Protein AF-A0A395V634-F1 (afdb_monomer_lite)

Secondary structure (DSSP, 8-state):
--HHHHHHHHHHHHHHHHTT-HHHHHHHHHHHHHHHHHHHHHHHHTT-HHHHHHHHHHHHHHHHHHHTT-HHHHHHHHHHHHHHHHHHHHHHHTTS---

Radius of gyration: 13.83 Å; chains: 1; bounding box: 34×28×36 Å

Organism: NCBI:txid301301

Foldseek 3Di:
DPLVVLVVLLVQLLVCLVVVVLVSNLVSLVVNLVVLVVLLVVCVVVVVPVVSVVSVVLSVQLVVCSVVSVSVSNNVSSVPPVVVSSVVVVVVVVPDPDD

Structure (mmCIF, N/CA/C/O backbone):
data_AF-A0A395V634-F1
#
_entry.id   AF-A0A395V634-F1
#
loop_
_atom_site.group_PDB
_atom_site.id
_atom_site.type_symbol
_atom_site.label_atom_id
_atom_site.label_alt_id
_atom_site.label_comp_id
_atom_site.label_asym_id
_atom_site.label_entity_id
_atom_site.label_seq_id
_atom_site.pdbx_PDB_ins_code
_atom_site.Cartn_x
_atom_site.Cartn_y
_atom_site.Cartn_z
_atom_site.occupancy
_atom_site.B_iso_or_equiv
_atom_site.auth_seq_id
_atom_site.auth_comp_id
_atom_site.auth_asym_id
_atom_site.auth_atom_id
_atom_site.pdbx_PDB_model_num
ATOM 1 N N . MET A 1 1 ? 13.424 -8.743 -4.802 1.00 68.25 1 MET A N 1
ATOM 2 C CA . MET A 1 1 ? 12.506 -8.401 -3.694 1.00 68.25 1 MET A CA 1
ATOM 3 C C . MET A 1 1 ? 11.732 -9.665 -3.364 1.00 68.25 1 MET A C 1
ATOM 5 O O . MET A 1 1 ? 11.428 -10.387 -4.298 1.00 68.25 1 MET A O 1
ATOM 9 N N . ASP A 1 2 ? 11.483 -9.986 -2.094 1.00 81.62 2 ASP A N 1
ATOM 10 C CA . ASP A 1 2 ? 10.735 -11.203 -1.737 1.00 81.62 2 ASP A CA 1
ATOM 11 C C . ASP A 1 2 ? 9.226 -10.949 -1.895 1.00 81.62 2 ASP A C 1
ATOM 13 O O . ASP A 1 2 ? 8.580 -10.369 -1.019 1.00 81.62 2 ASP A O 1
ATOM 17 N N . THR A 1 3 ? 8.682 -11.326 -3.054 1.00 79.38 3 THR A N 1
ATOM 18 C CA . THR A 1 3 ? 7.268 -11.132 -3.418 1.00 79.38 3 THR A CA 1
ATOM 19 C C . THR A 1 3 ? 6.321 -11.961 -2.547 1.00 79.38 3 THR A C 1
ATOM 21 O O . THR A 1 3 ? 5.197 -11.529 -2.287 1.00 79.38 3 THR A O 1
ATOM 24 N N . VAL A 1 4 ? 6.780 -13.099 -2.013 1.00 84.62 4 VAL A N 1
ATOM 25 C CA . VAL A 1 4 ? 6.009 -13.952 -1.093 1.00 84.62 4 VAL A CA 1
ATOM 26 C C . VAL A 1 4 ? 5.844 -13.264 0.257 1.00 84.62 4 VAL A C 1
ATOM 28 O O . VAL A 1 4 ? 4.738 -13.217 0.806 1.00 84.62 4 VAL A O 1
ATOM 31 N N . LYS A 1 5 ? 6.927 -12.678 0.778 1.00 87.44 5 LYS A N 1
ATOM 32 C CA . LYS A 1 5 ? 6.856 -11.871 1.997 1.00 87.44 5 LYS A CA 1
ATOM 33 C C . LYS A 1 5 ? 5.938 -10.662 1.809 1.00 87.44 5 LYS A C 1
ATOM 35 O O . LYS A 1 5 ? 5.099 -10.416 2.668 1.00 87.44 5 LYS A O 1
ATOM 40 N N . LEU A 1 6 ? 6.058 -9.946 0.688 1.00 85.75 6 LEU A N 1
ATOM 41 C CA . LEU A 1 6 ? 5.216 -8.780 0.400 1.00 85.75 6 LEU A CA 1
ATOM 42 C C . LEU A 1 6 ? 3.725 -9.152 0.387 1.00 85.75 6 LEU A C 1
ATOM 44 O O . LEU A 1 6 ? 2.928 -8.496 1.054 1.00 85.75 6 LEU A O 1
ATOM 48 N N . ARG A 1 7 ? 3.363 -10.243 -0.301 1.00 88.31 7 ARG A N 1
ATOM 49 C CA . ARG A 1 7 ? 1.994 -10.780 -0.324 1.00 88.31 7 ARG A CA 1
ATOM 50 C C . ARG A 1 7 ? 1.473 -11.075 1.082 1.00 88.31 7 ARG A C 1
ATOM 52 O O . ARG A 1 7 ? 0.384 -10.640 1.435 1.00 88.31 7 ARG A O 1
ATOM 59 N N . THR A 1 8 ? 2.285 -11.743 1.896 1.00 90.88 8 THR A N 1
ATOM 60 C CA . THR A 1 8 ? 1.924 -12.092 3.278 1.00 90.88 8 THR A CA 1
ATOM 61 C C . THR A 1 8 ? 1.709 -10.841 4.139 1.00 90.88 8 THR A C 1
ATOM 63 O O . THR A 1 8 ? 0.754 -10.772 4.912 1.00 90.88 8 THR A O 1
ATOM 66 N N . ASP A 1 9 ? 2.567 -9.828 3.991 1.00 92.06 9 ASP A N 1
ATOM 67 C CA . ASP A 1 9 ? 2.448 -8.563 4.723 1.00 92.06 9 ASP A CA 1
ATOM 68 C C . ASP A 1 9 ? 1.169 -7.794 4.313 1.00 92.06 9 ASP A C 1
ATOM 70 O O . ASP A 1 9 ? 0.492 -7.221 5.171 1.00 92.06 9 ASP A O 1
ATOM 74 N N . ILE A 1 10 ? 0.803 -7.815 3.024 1.00 92.25 10 ILE A N 1
ATOM 75 C CA . ILE A 1 10 ? -0.438 -7.221 2.491 1.00 92.25 10 ILE A CA 1
ATOM 76 C C . ILE A 1 10 ? -1.675 -7.940 3.028 1.00 92.25 10 ILE A C 1
ATOM 78 O O . ILE A 1 10 ? -2.605 -7.281 3.503 1.00 92.25 10 ILE A O 1
ATOM 82 N N . GLU A 1 11 ? -1.698 -9.273 2.966 1.00 92.50 11 GLU A N 1
ATOM 83 C CA . GLU A 1 11 ? -2.799 -10.092 3.486 1.00 92.50 11 GLU A CA 1
ATOM 84 C C . GLU A 1 11 ? -3.007 -9.806 4.976 1.00 92.50 11 GLU A C 1
ATOM 86 O O . GLU A 1 11 ? -4.118 -9.481 5.401 1.00 92.50 11 GLU A O 1
ATOM 91 N N . HIS A 1 12 ? -1.921 -9.795 5.753 1.00 93.69 12 HIS A N 1
ATOM 92 C CA . HIS A 1 12 ? -1.963 -9.486 7.177 1.00 93.69 12 HIS A CA 1
ATOM 93 C C . HIS A 1 12 ? -2.509 -8.080 7.471 1.00 93.69 12 HIS A C 1
ATOM 95 O O . HIS A 1 12 ? -3.373 -7.916 8.337 1.00 93.69 12 HIS A O 1
ATOM 101 N N . ALA A 1 13 ? -2.026 -7.056 6.761 1.00 94.44 13 ALA A N 1
ATOM 102 C CA . ALA A 1 13 ? -2.505 -5.687 6.933 1.00 94.44 13 ALA A CA 1
ATOM 103 C C . ALA A 1 13 ? -4.003 -5.578 6.615 1.00 94.44 13 ALA A C 1
ATOM 105 O O . ALA A 1 13 ? -4.765 -5.004 7.394 1.00 94.44 13 ALA A O 1
ATOM 106 N N . THR A 1 14 ? -4.430 -6.184 5.509 1.00 94.00 14 THR A N 1
ATOM 107 C CA . THR A 1 14 ? -5.824 -6.176 5.052 1.00 94.00 14 THR A CA 1
ATOM 108 C C . THR A 1 14 ? -6.749 -6.861 6.061 1.00 94.00 14 THR A C 1
ATOM 110 O O . THR A 1 14 ? -7.795 -6.313 6.415 1.00 94.00 14 THR A O 1
ATOM 113 N N . GLU A 1 15 ? -6.351 -8.020 6.595 1.00 94.31 15 GLU A N 1
ATOM 114 C CA . GLU A 1 15 ? -7.098 -8.714 7.648 1.00 94.31 15 GLU A CA 1
ATOM 115 C C . GLU A 1 15 ? -7.227 -7.869 8.918 1.00 94.31 15 GLU A C 1
ATOM 117 O O . GLU A 1 15 ? -8.327 -7.735 9.460 1.00 94.31 15 GLU A O 1
ATOM 122 N N . CYS A 1 16 ? -6.130 -7.266 9.387 1.00 95.56 16 CYS A N 1
ATOM 123 C CA . CYS A 1 16 ? -6.144 -6.404 10.569 1.00 95.56 16 CYS A CA 1
ATOM 124 C C . CYS A 1 16 ? -7.103 -5.215 10.399 1.00 95.56 16 CYS A C 1
ATOM 126 O O . CYS A 1 16 ? -7.855 -4.895 11.324 1.00 95.56 16 CYS A O 1
ATOM 128 N N . LEU A 1 17 ? -7.113 -4.592 9.219 1.00 95.06 17 LEU A N 1
ATOM 129 C CA . LEU A 1 17 ? -7.980 -3.457 8.906 1.00 95.06 17 LEU A CA 1
ATOM 130 C C . LEU A 1 17 ? -9.462 -3.860 8.859 1.00 95.06 17 LEU A C 1
ATOM 132 O O . LEU A 1 17 ? -10.277 -3.230 9.533 1.00 95.06 17 LEU A O 1
ATOM 136 N N . TYR A 1 18 ? -9.823 -4.944 8.158 1.00 94.12 18 TYR A N 1
ATOM 137 C CA . TYR A 1 18 ? -11.217 -5.416 8.111 1.00 94.12 18 TYR A CA 1
ATOM 138 C C . TYR A 1 18 ? -11.730 -5.924 9.466 1.00 94.12 18 TYR A C 1
ATOM 140 O O . TYR A 1 18 ? -12.920 -5.804 9.760 1.00 94.12 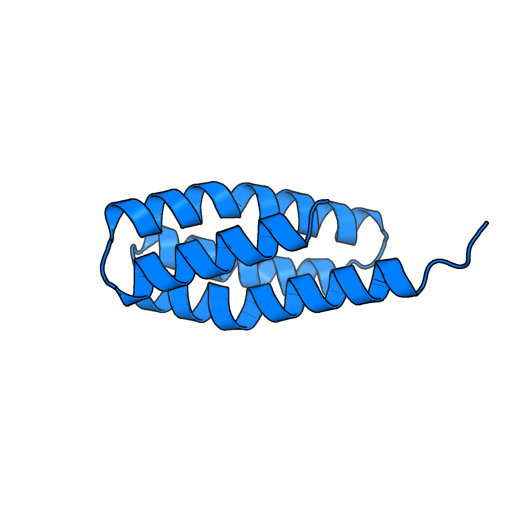18 TYR A O 1
ATOM 148 N N . GLN A 1 19 ? -10.855 -6.468 10.317 1.00 92.94 19 GLN A N 1
ATOM 149 C CA . GLN A 1 19 ? -11.208 -6.909 11.672 1.00 92.94 19 GLN A CA 1
ATOM 150 C C . GLN A 1 19 ? -11.264 -5.761 12.695 1.00 92.94 19 GLN A C 1
ATOM 152 O O . GLN A 1 19 ? -11.446 -6.022 13.885 1.00 92.94 19 GLN A O 1
ATOM 157 N N . ASN A 1 20 ? -11.119 -4.498 12.267 1.00 85.12 20 ASN A N 1
ATOM 158 C CA . ASN A 1 20 ? -11.059 -3.324 13.145 1.00 85.12 20 ASN A CA 1
ATOM 159 C C . ASN A 1 20 ? -9.954 -3.406 14.218 1.00 85.12 20 ASN A C 1
ATOM 161 O O . ASN A 1 20 ? -10.048 -2.790 15.283 1.00 85.12 20 ASN A O 1
ATOM 165 N N . ARG A 1 21 ? -8.859 -4.124 13.941 1.00 89.44 21 ARG A N 1
ATOM 166 C CA . ARG A 1 21 ? -7.645 -4.103 14.768 1.00 89.44 21 ARG A CA 1
ATOM 167 C C . ARG A 1 21 ? -6.835 -2.855 14.430 1.00 89.44 21 ARG A C 1
ATOM 169 O O . ARG A 1 21 ? -5.747 -2.944 13.875 1.00 89.44 21 ARG A O 1
ATOM 176 N N . GLY A 1 22 ? -7.391 -1.679 14.727 1.00 83.62 22 GLY A N 1
ATOM 177 C CA . GLY A 1 22 ? -6.924 -0.410 14.159 1.00 83.62 22 GLY A CA 1
ATOM 178 C C . GLY A 1 22 ? -5.439 -0.120 14.371 1.00 83.62 22 GLY A C 1
ATOM 179 O O . GLY A 1 22 ? -4.757 0.252 13.424 1.00 83.62 22 GLY A O 1
ATOM 180 N N . GLN A 1 23 ? -4.904 -0.342 15.574 1.00 91.12 23 GLN A N 1
ATOM 181 C CA . GLN A 1 23 ? -3.486 -0.083 15.847 1.00 91.12 23 GLN A CA 1
ATOM 182 C C . GLN A 1 23 ? -2.558 -1.061 15.108 1.00 91.12 23 GLN A C 1
ATOM 184 O O . GLN A 1 23 ? -1.572 -0.624 14.518 1.00 91.12 23 GLN A O 1
ATOM 189 N N . ASP A 1 24 ? -2.915 -2.347 15.070 1.00 94.56 24 ASP A N 1
ATOM 190 C CA . ASP A 1 24 ? -2.157 -3.374 14.345 1.00 94.56 24 ASP A CA 1
ATOM 191 C C . ASP A 1 24 ? -2.223 -3.138 12.829 1.00 94.56 24 ASP A C 1
ATOM 193 O O . ASP A 1 24 ? -1.215 -3.231 12.135 1.00 94.56 24 ASP A O 1
ATOM 197 N N . GLY A 1 25 ? -3.404 -2.775 12.317 1.00 94.81 25 GLY A N 1
ATOM 198 C CA . GLY A 1 25 ? -3.6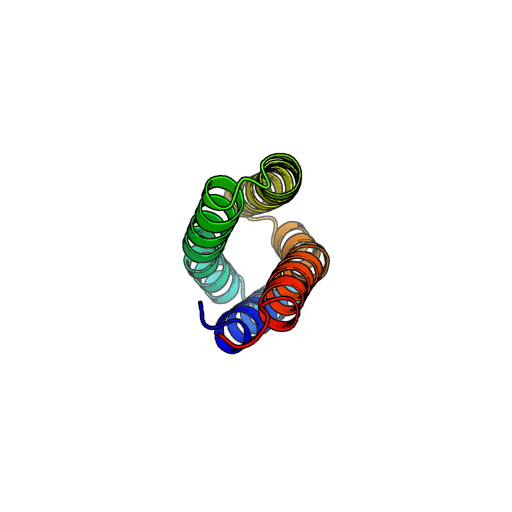22 -2.444 10.911 1.00 94.81 25 GLY A CA 1
ATOM 199 C C . GLY A 1 25 ? -2.820 -1.217 10.489 1.00 94.81 25 GLY A C 1
ATOM 200 O O . GLY A 1 25 ? -2.099 -1.272 9.499 1.00 94.81 25 GLY A O 1
ATOM 201 N N . LEU A 1 26 ? -2.867 -0.133 11.270 1.00 95.69 26 LEU A N 1
ATOM 202 C CA . LEU A 1 26 ? -2.067 1.069 11.015 1.00 95.69 26 LEU A CA 1
ATOM 203 C C . LEU A 1 26 ? -0.565 0.767 11.032 1.00 95.69 26 LEU A C 1
ATOM 205 O O . LEU A 1 26 ? 0.166 1.240 10.163 1.00 95.69 26 LEU A O 1
ATOM 209 N N . GLU A 1 27 ? -0.087 -0.025 11.992 1.00 96.75 27 GLU A N 1
ATOM 210 C CA . GLU A 1 27 ? 1.321 -0.418 12.034 1.00 96.75 27 GLU A CA 1
ATOM 211 C C . GLU A 1 27 ? 1.719 -1.268 10.820 1.00 96.75 27 GLU A C 1
ATOM 213 O O . GLU A 1 27 ? 2.763 -1.017 10.213 1.00 96.75 27 GLU A O 1
ATOM 218 N N . ALA A 1 28 ? 0.872 -2.215 10.417 1.00 95.69 28 ALA A N 1
ATOM 219 C CA . ALA A 1 28 ? 1.102 -3.034 9.236 1.00 95.69 28 ALA A CA 1
ATOM 220 C C . ALA A 1 28 ? 1.152 -2.183 7.953 1.00 95.69 28 ALA A C 1
ATOM 222 O O . ALA A 1 28 ? 2.105 -2.307 7.181 1.00 95.69 28 ALA A O 1
ATOM 223 N N . VAL A 1 29 ? 0.211 -1.244 7.762 1.00 95.56 29 VAL A N 1
ATOM 224 C CA . VAL A 1 29 ? 0.243 -0.310 6.620 1.00 95.56 29 VAL A CA 1
ATOM 225 C C . VAL A 1 29 ? 1.503 0.551 6.649 1.00 95.56 29 VAL A C 1
ATOM 227 O O . VAL A 1 29 ? 2.182 0.666 5.631 1.00 95.56 29 VAL A O 1
ATOM 230 N N . ARG A 1 30 ? 1.885 1.098 7.811 1.00 96.25 30 ARG A N 1
ATOM 231 C CA . ARG A 1 30 ? 3.116 1.894 7.959 1.00 96.25 30 ARG A CA 1
ATOM 232 C C . ARG A 1 30 ? 4.355 1.127 7.487 1.00 96.25 30 ARG A C 1
ATOM 234 O O . ARG A 1 30 ? 5.243 1.727 6.887 1.00 96.25 30 ARG A O 1
ATOM 241 N N . ASN A 1 31 ? 4.413 -0.177 7.750 1.00 94.50 31 ASN A N 1
ATOM 242 C CA . ASN A 1 31 ? 5.530 -1.035 7.356 1.00 94.50 31 ASN A CA 1
ATOM 243 C C . ASN A 1 31 ? 5.491 -1.434 5.866 1.00 94.50 31 ASN A C 1
ATOM 245 O O . ASN A 1 31 ? 6.530 -1.780 5.302 1.00 94.50 31 ASN A O 1
ATOM 249 N N . LEU A 1 32 ? 4.323 -1.374 5.218 1.00 93.12 32 LEU A N 1
ATOM 250 C CA . LEU A 1 32 ? 4.151 -1.631 3.782 1.00 93.12 32 LEU A CA 1
ATOM 251 C C . LEU A 1 32 ? 4.491 -0.419 2.907 1.00 93.12 32 LEU A C 1
ATOM 253 O O . LEU A 1 32 ? 5.044 -0.591 1.824 1.00 93.12 32 LEU A O 1
ATOM 257 N N . LEU A 1 33 ? 4.213 0.804 3.372 1.00 93.50 33 LEU A N 1
ATOM 258 C CA . LEU A 1 33 ? 4.490 2.037 2.619 1.00 93.50 33 LEU A CA 1
ATOM 259 C C . LEU A 1 33 ? 5.915 2.113 2.025 1.00 93.50 33 LEU A C 1
ATOM 261 O O . LEU A 1 33 ? 6.021 2.367 0.823 1.00 93.50 33 LEU A O 1
ATOM 265 N N . PRO A 1 34 ? 7.008 1.882 2.785 1.00 92.25 34 PRO A N 1
ATOM 266 C CA . PRO A 1 34 ? 8.352 1.910 2.209 1.00 92.25 34 PRO A CA 1
ATOM 267 C C . PRO A 1 34 ? 8.590 0.776 1.199 1.00 92.25 34 PRO A C 1
ATOM 269 O O . PRO A 1 34 ? 9.273 0.996 0.205 1.00 92.25 34 PRO A O 1
ATOM 272 N N . GLN A 1 35 ? 7.981 -0.400 1.389 1.00 89.44 35 GLN A N 1
ATOM 273 C CA . GLN A 1 35 ? 8.111 -1.524 0.452 1.00 89.44 35 GLN A CA 1
ATOM 274 C C . GLN A 1 35 ? 7.484 -1.184 -0.909 1.00 89.44 35 GLN A C 1
ATOM 276 O O . GLN A 1 35 ? 8.095 -1.415 -1.953 1.00 89.44 35 GLN A O 1
ATOM 281 N N . PHE A 1 36 ? 6.306 -0.549 -0.914 1.00 89.38 36 PHE A N 1
ATOM 282 C CA . PHE A 1 36 ? 5.692 -0.054 -2.149 1.00 89.38 36 PHE A CA 1
ATOM 283 C C . PHE A 1 36 ? 6.530 1.039 -2.821 1.00 89.38 36 PHE A C 1
ATOM 285 O O . PHE A 1 36 ? 6.661 1.047 -4.044 1.00 89.38 36 PHE A O 1
ATOM 292 N N . GLN A 1 37 ? 7.135 1.944 -2.046 1.00 90.50 37 GLN A N 1
ATOM 293 C CA . GLN A 1 37 ? 8.016 2.982 -2.591 1.00 90.50 37 GLN A CA 1
ATOM 294 C C . GLN A 1 37 ? 9.256 2.394 -3.272 1.00 90.50 37 GLN A C 1
ATOM 296 O O . GLN A 1 37 ? 9.585 2.804 -4.385 1.00 90.50 37 GLN A O 1
ATOM 301 N N . GLU A 1 38 ? 9.925 1.434 -2.632 1.00 89.12 38 GLU A N 1
ATOM 302 C CA . GLU A 1 38 ? 11.090 0.741 -3.197 1.00 89.12 38 GLU A CA 1
ATOM 303 C C . GLU A 1 38 ? 10.733 0.017 -4.500 1.00 89.12 38 GLU A C 1
ATOM 305 O O . GLU A 1 38 ? 11.458 0.115 -5.492 1.00 89.12 38 GLU A O 1
ATOM 310 N N . MET A 1 39 ? 9.576 -0.644 -4.529 1.00 85.62 39 MET A N 1
ATOM 311 C CA . MET A 1 39 ? 9.069 -1.326 -5.717 1.00 85.62 39 MET A CA 1
ATOM 312 C C . MET A 1 39 ? 8.810 -0.361 -6.880 1.00 85.62 39 MET A C 1
ATOM 314 O O . MET A 1 39 ? 9.281 -0.595 -7.992 1.00 85.62 39 MET A O 1
ATOM 318 N N . ILE A 1 40 ? 8.103 0.744 -6.633 1.00 88.75 40 ILE A N 1
ATOM 319 C CA . ILE A 1 40 ? 7.814 1.754 -7.662 1.00 88.75 40 ILE A CA 1
ATOM 320 C C . ILE A 1 40 ? 9.115 2.349 -8.209 1.00 88.75 40 ILE A C 1
ATOM 322 O O . ILE A 1 40 ? 9.251 2.533 -9.418 1.00 88.75 40 ILE A O 1
ATOM 326 N N . GLN A 1 41 ? 10.097 2.609 -7.340 1.00 88.12 41 GLN A N 1
ATOM 327 C CA . GLN A 1 41 ? 11.413 3.091 -7.762 1.00 88.12 41 GLN A CA 1
ATOM 328 C C . GLN A 1 41 ? 12.147 2.075 -8.644 1.00 88.12 41 GLN A C 1
ATOM 330 O O . GLN A 1 41 ? 12.756 2.477 -9.637 1.00 88.12 41 GLN A O 1
ATOM 335 N N . ALA A 1 42 ? 12.074 0.780 -8.325 1.00 85.25 42 ALA A N 1
ATOM 336 C CA . ALA A 1 42 ? 12.682 -0.272 -9.136 1.00 85.25 42 ALA A CA 1
ATOM 337 C C . ALA A 1 42 ? 12.056 -0.350 -10.540 1.00 85.25 42 ALA A C 1
ATOM 339 O O . ALA A 1 42 ? 12.787 -0.385 -11.529 1.00 85.25 42 ALA A O 1
ATOM 340 N N . ILE A 1 43 ? 10.724 -0.292 -10.634 1.00 84.44 43 ILE A N 1
ATOM 341 C CA . ILE A 1 43 ? 9.991 -0.306 -11.913 1.00 84.44 43 ILE A CA 1
ATOM 342 C C . ILE A 1 43 ? 10.336 0.935 -12.744 1.00 84.44 43 ILE A C 1
ATOM 344 O O . ILE A 1 43 ? 10.667 0.835 -13.927 1.00 84.44 43 ILE A O 1
ATOM 348 N N . TYR A 1 44 ? 10.346 2.108 -12.106 1.00 86.94 44 TYR A N 1
ATOM 349 C CA . TYR A 1 44 ? 10.719 3.359 -12.760 1.00 86.94 44 TYR A CA 1
ATOM 350 C C . TYR A 1 44 ? 12.158 3.316 -13.303 1.00 86.94 44 TYR A C 1
ATOM 352 O O . TYR A 1 44 ? 12.418 3.755 -14.424 1.00 86.94 44 TYR A O 1
ATOM 360 N N . ALA A 1 45 ? 13.099 2.749 -12.537 1.00 85.62 45 ALA A N 1
ATOM 361 C CA . ALA A 1 45 ? 14.489 2.569 -12.959 1.00 85.62 45 ALA A CA 1
ATOM 362 C C . ALA A 1 45 ? 14.649 1.534 -14.089 1.00 85.62 45 ALA A C 1
ATOM 364 O O . ALA A 1 45 ? 15.548 1.677 -14.918 1.00 85.62 45 ALA A O 1
ATOM 365 N N . GLY A 1 46 ? 13.762 0.536 -14.157 1.00 79.31 46 GLY A N 1
ATOM 366 C CA . GLY A 1 46 ? 13.652 -0.444 -15.244 1.00 79.31 46 GLY A CA 1
ATOM 367 C C . GLY A 1 46 ? 13.084 0.110 -16.558 1.00 79.31 46 GLY A C 1
ATOM 368 O O . GLY A 1 46 ? 12.897 -0.648 -17.505 1.00 79.31 46 GLY A O 1
ATOM 369 N N . ALA A 1 47 ? 12.851 1.426 -16.631 1.00 76.94 47 ALA A N 1
ATOM 370 C CA . ALA A 1 47 ? 12.308 2.158 -17.774 1.00 76.94 47 ALA A CA 1
ATOM 371 C C . ALA A 1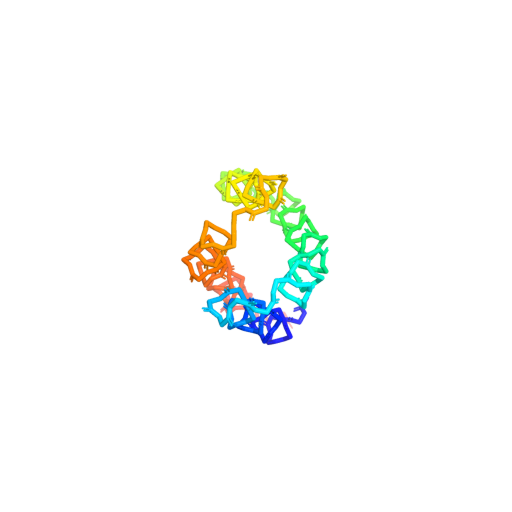 47 ? 10.832 1.875 -18.118 1.00 76.94 47 ALA A C 1
ATOM 373 O O . ALA A 1 47 ? 10.380 2.306 -19.180 1.00 76.94 47 ALA A O 1
ATOM 374 N N . ASP A 1 48 ? 10.054 1.264 -17.215 1.00 83.56 48 ASP A N 1
ATOM 375 C CA . ASP A 1 48 ? 8.590 1.262 -17.323 1.00 83.56 48 ASP A CA 1
ATOM 376 C C . ASP A 1 48 ? 7.975 2.398 -16.497 1.00 83.56 48 ASP A C 1
ATOM 378 O O . ASP A 1 48 ? 7.414 2.230 -15.412 1.00 83.56 48 ASP A O 1
ATOM 382 N N . SER A 1 49 ? 8.124 3.610 -17.024 1.00 84.94 49 SER A N 1
ATOM 383 C CA . SER A 1 49 ? 7.630 4.820 -16.372 1.00 84.94 49 SER A CA 1
ATOM 384 C C . SER A 1 49 ? 6.103 4.904 -16.329 1.00 84.94 49 SER A C 1
ATOM 386 O O . SER A 1 49 ? 5.574 5.494 -15.392 1.00 84.94 49 SER A O 1
ATOM 388 N N . ALA A 1 50 ? 5.392 4.320 -17.299 1.00 87.94 50 ALA A N 1
ATOM 389 C CA . ALA A 1 50 ? 3.929 4.328 -17.325 1.00 87.94 50 ALA A CA 1
ATOM 390 C C . ALA A 1 50 ? 3.363 3.487 -16.176 1.00 87.94 50 ALA A C 1
ATOM 392 O O . ALA A 1 50 ? 2.563 3.979 -15.383 1.00 87.94 50 ALA A O 1
ATOM 393 N N . ARG A 1 51 ? 3.873 2.265 -16.012 1.00 84.75 51 ARG A N 1
ATOM 394 C CA . ARG A 1 51 ? 3.462 1.361 -14.934 1.00 84.75 51 ARG A CA 1
ATOM 395 C C . ARG A 1 51 ? 3.893 1.863 -13.558 1.00 84.75 51 ARG A C 1
ATOM 397 O O . ARG A 1 51 ? 3.137 1.778 -12.595 1.00 84.75 51 ARG A O 1
ATOM 404 N N . ALA A 1 52 ? 5.075 2.474 -13.457 1.00 88.56 52 ALA A N 1
ATOM 405 C CA . ALA A 1 52 ? 5.489 3.141 -12.224 1.00 88.56 52 ALA A CA 1
ATOM 406 C C . ALA A 1 52 ? 4.538 4.285 -11.822 1.00 88.56 52 ALA A C 1
ATOM 408 O O . ALA A 1 52 ? 4.304 4.483 -10.631 1.00 88.56 52 ALA A O 1
ATOM 409 N N . LEU A 1 53 ? 3.985 5.030 -12.788 1.00 90.00 53 LEU A N 1
ATOM 410 C CA . LEU A 1 53 ? 3.017 6.098 -12.523 1.00 90.00 53 LEU A CA 1
ATOM 411 C C . LEU A 1 53 ? 1.667 5.548 -12.043 1.00 90.00 53 LEU A C 1
ATOM 413 O O . LEU A 1 53 ? 1.139 6.071 -11.066 1.00 90.00 53 LEU A O 1
ATOM 417 N N . GLU A 1 54 ? 1.151 4.479 -12.653 1.00 89.00 54 GLU A N 1
ATOM 418 C CA . GLU A 1 54 ? -0.078 3.802 -12.197 1.00 89.00 54 GLU A CA 1
ATOM 419 C C . GLU A 1 54 ? 0.053 3.351 -10.733 1.00 89.00 54 GLU A C 1
ATOM 421 O O . GLU A 1 54 ? -0.788 3.638 -9.878 1.00 89.00 54 GLU A O 1
ATOM 426 N N . PHE A 1 55 ? 1.183 2.733 -10.397 1.00 88.88 55 PHE A N 1
ATOM 427 C CA . PHE A 1 55 ? 1.475 2.303 -9.033 1.00 88.88 55 PHE A CA 1
ATOM 428 C C . PHE A 1 55 ? 1.736 3.455 -8.060 1.00 88.88 55 PHE A C 1
ATOM 430 O O . PHE A 1 55 ? 1.436 3.342 -6.867 1.00 88.88 55 PHE A O 1
ATOM 437 N N . LEU A 1 56 ? 2.233 4.592 -8.546 1.00 91.56 56 LEU A N 1
ATOM 438 C CA . LEU A 1 56 ? 2.355 5.802 -7.742 1.00 91.56 56 LEU A CA 1
ATOM 439 C C . LEU A 1 56 ? 0.980 6.371 -7.356 1.00 91.56 56 LEU A C 1
ATOM 441 O O . LEU A 1 56 ? 0.821 6.839 -6.227 1.00 91.56 56 LEU A O 1
ATOM 445 N N . GLU A 1 57 ? -0.017 6.306 -8.243 1.00 91.12 57 GLU A N 1
ATOM 446 C CA . GLU A 1 57 ? -1.396 6.721 -7.938 1.00 91.12 57 GLU A CA 1
ATOM 447 C C . GLU A 1 57 ? -2.043 5.827 -6.872 1.00 91.12 57 GLU A C 1
ATOM 449 O O . GLU A 1 57 ? -2.688 6.326 -5.941 1.00 91.12 57 GLU A O 1
ATOM 454 N N . VAL A 1 58 ? -1.795 4.518 -6.941 1.00 90.38 58 VAL A N 1
ATOM 455 C CA . VAL A 1 58 ? -2.199 3.565 -5.898 1.00 90.38 58 VAL A CA 1
ATOM 456 C C . VAL A 1 58 ? -1.572 3.929 -4.553 1.00 90.38 58 VAL A C 1
ATOM 458 O O . VAL A 1 58 ? -2.282 4.071 -3.556 1.00 90.38 58 VAL A O 1
ATOM 461 N N . LEU A 1 59 ? -0.247 4.115 -4.511 1.00 92.50 59 LEU A N 1
ATOM 462 C CA . LEU A 1 59 ? 0.455 4.452 -3.272 1.00 92.50 59 LEU A CA 1
ATOM 463 C C . LEU A 1 59 ? -0.049 5.776 -2.687 1.00 92.50 59 LEU A C 1
ATOM 465 O O . LEU A 1 59 ? -0.205 5.897 -1.472 1.00 92.50 59 LEU A O 1
ATOM 469 N N . LYS A 1 60 ? -0.332 6.765 -3.538 1.00 94.69 60 LYS A N 1
ATOM 470 C CA . LYS A 1 60 ? -0.910 8.038 -3.108 1.00 94.69 60 LYS A CA 1
ATOM 471 C C . LYS A 1 60 ? -2.270 7.832 -2.437 1.00 94.69 60 LYS A C 1
ATOM 473 O O . LYS A 1 60 ? -2.471 8.344 -1.340 1.00 94.69 60 LYS A O 1
ATOM 478 N N . THR A 1 61 ? -3.147 7.037 -3.045 1.00 94.69 61 THR A N 1
ATOM 479 C CA . THR A 1 61 ? -4.465 6.698 -2.481 1.00 94.69 61 THR A CA 1
ATOM 480 C C . THR A 1 61 ? -4.330 6.001 -1.123 1.00 94.69 61 THR A C 1
ATOM 482 O O . THR A 1 61 ? -5.011 6.358 -0.162 1.00 94.69 61 THR A O 1
ATOM 485 N N . LEU A 1 62 ? -3.395 5.053 -0.998 1.00 95.06 62 LEU A N 1
ATOM 486 C CA . LEU A 1 62 ? -3.125 4.372 0.270 1.00 95.06 62 LEU A CA 1
ATOM 487 C C . LEU A 1 62 ? -2.645 5.346 1.359 1.00 95.06 62 LEU A C 1
ATOM 489 O O . LEU A 1 62 ? -3.086 5.256 2.503 1.00 95.06 62 LEU A O 1
ATOM 493 N N . ILE A 1 63 ? -1.767 6.293 1.011 1.00 96.19 63 ILE A N 1
ATOM 494 C CA . ILE A 1 63 ? -1.274 7.325 1.936 1.00 96.19 63 ILE A CA 1
ATOM 495 C C . ILE A 1 63 ? -2.403 8.265 2.368 1.00 96.19 63 ILE A C 1
ATOM 497 O O . ILE A 1 63 ? -2.481 8.605 3.547 1.00 96.19 63 ILE A O 1
ATOM 501 N N . GLU A 1 64 ? -3.275 8.676 1.448 1.00 97.31 64 GLU A N 1
ATOM 502 C CA . GLU A 1 64 ? -4.436 9.518 1.756 1.00 97.31 64 GLU A CA 1
ATOM 503 C C . GLU A 1 64 ? -5.376 8.813 2.749 1.00 97.31 64 GLU A C 1
ATOM 505 O O . GLU A 1 64 ? -5.720 9.393 3.782 1.00 97.31 64 GLU A O 1
ATOM 510 N N . ASN A 1 65 ? -5.687 7.533 2.516 1.00 96.38 65 ASN A N 1
ATOM 511 C CA . ASN A 1 65 ? -6.490 6.725 3.440 1.00 96.38 65 ASN A CA 1
ATOM 512 C C . ASN A 1 65 ? -5.795 6.536 4.797 1.00 96.38 65 ASN A C 1
ATOM 514 O O . ASN A 1 65 ? -6.433 6.645 5.845 1.00 96.38 65 ASN A O 1
ATOM 518 N N . TYR A 1 66 ? -4.476 6.324 4.804 1.00 96.38 66 TYR A N 1
ATOM 519 C CA . TYR A 1 66 ? -3.687 6.219 6.033 1.00 96.38 66 TYR A CA 1
ATOM 520 C C . TYR A 1 66 ? -3.711 7.513 6.856 1.00 96.38 66 TYR A C 1
ATOM 522 O O . TYR A 1 66 ? -3.909 7.474 8.071 1.00 96.38 66 TYR A O 1
ATOM 530 N N . GLN A 1 67 ? -3.561 8.672 6.211 1.00 96.19 67 GLN A N 1
ATOM 531 C CA . GLN A 1 67 ? -3.626 9.979 6.872 1.00 96.19 67 GLN A CA 1
ATOM 532 C C . GLN A 1 67 ? -5.024 10.285 7.419 1.00 96.19 67 GLN A C 1
ATOM 534 O O . GLN A 1 67 ? -5.142 10.854 8.505 1.00 96.19 67 GLN A O 1
ATOM 539 N N . ALA A 1 68 ? -6.070 9.880 6.697 1.00 96.62 68 ALA A N 1
ATOM 540 C CA . ALA A 1 68 ? -7.455 9.987 7.142 1.00 96.62 68 ALA A CA 1
ATOM 541 C C . ALA A 1 68 ? -7.829 8.962 8.230 1.00 96.62 68 ALA A C 1
ATOM 543 O O . ALA A 1 68 ? -8.918 9.051 8.795 1.00 96.62 68 ALA A O 1
ATOM 544 N N . GLN A 1 69 ? -6.943 7.999 8.525 1.00 94.06 69 GLN A N 1
ATOM 545 C CA . GLN A 1 69 ? -7.230 6.814 9.341 1.00 94.06 69 GLN A CA 1
ATOM 546 C C . GLN A 1 69 ? -8.460 6.030 8.848 1.00 94.06 69 GLN A C 1
ATOM 548 O O . GLN A 1 69 ? -9.164 5.394 9.636 1.00 94.06 69 GLN A O 1
ATOM 553 N N . ASP A 1 70 ? -8.712 6.052 7.537 1.00 96.12 70 ASP A N 1
ATOM 554 C CA . ASP A 1 70 ? -9.790 5.300 6.905 1.00 96.12 70 ASP A CA 1
ATOM 555 C C . ASP A 1 70 ? -9.377 3.833 6.748 1.00 96.12 70 ASP A C 1
ATOM 557 O O . ASP A 1 70 ? -8.703 3.438 5.793 1.00 96.12 70 ASP A O 1
ATOM 561 N N . MET A 1 71 ? -9.760 3.016 7.730 1.00 94.19 71 MET A N 1
ATOM 562 C CA . MET A 1 71 ? -9.407 1.598 7.767 1.00 94.19 71 ME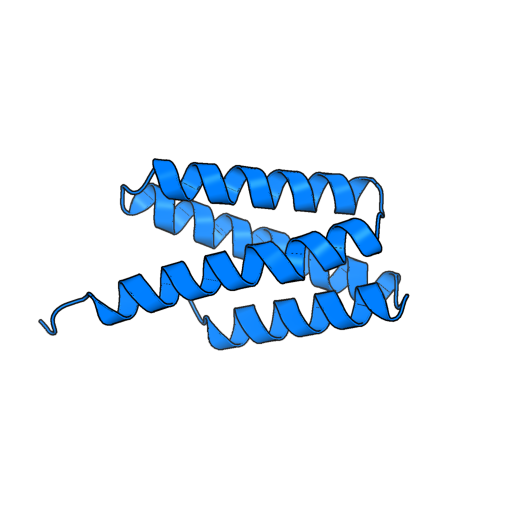T A CA 1
ATOM 563 C C . MET A 1 71 ? -9.993 0.804 6.600 1.00 94.19 71 MET A C 1
ATOM 565 O O . MET A 1 71 ? -9.303 -0.056 6.056 1.00 94.19 71 MET A O 1
ATOM 569 N N . LEU A 1 72 ? -11.231 1.099 6.195 1.00 94.50 72 LEU A N 1
ATOM 570 C CA . LEU A 1 72 ? -11.866 0.403 5.076 1.00 94.50 72 LEU A CA 1
ATOM 571 C C . LEU A 1 72 ? -11.242 0.843 3.753 1.00 94.50 72 LEU A C 1
ATOM 573 O O . LEU A 1 72 ? -10.889 -0.010 2.944 1.00 94.50 72 LEU A O 1
ATOM 577 N N . GLY A 1 73 ? -10.997 2.146 3.586 1.00 94.94 73 GLY A N 1
ATOM 578 C CA . GLY A 1 73 ? -10.289 2.671 2.421 1.00 94.94 73 GLY A CA 1
ATOM 579 C C . GLY A 1 73 ? -8.885 2.076 2.268 1.00 94.94 73 GLY A C 1
ATOM 580 O O . GLY A 1 73 ? -8.480 1.714 1.162 1.00 94.94 73 GLY A O 1
ATOM 581 N N . MET 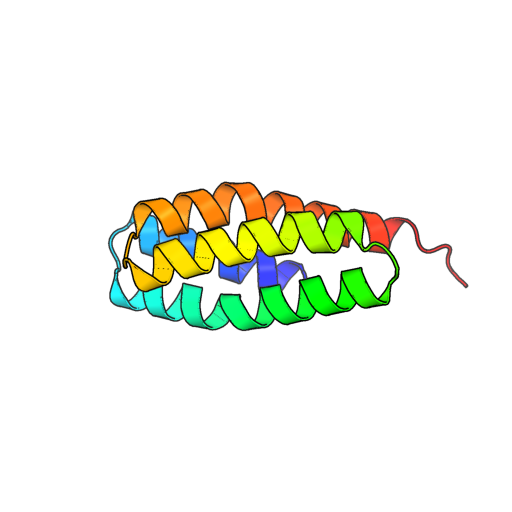A 1 74 ? -8.138 1.913 3.367 1.00 95.75 74 MET A N 1
ATOM 582 C CA . MET A 1 74 ? -6.841 1.223 3.338 1.00 95.75 74 MET A CA 1
ATOM 583 C C . MET A 1 74 ? -6.981 -0.255 2.952 1.00 95.75 74 MET A C 1
ATOM 585 O O . MET A 1 74 ? -6.204 -0.733 2.128 1.00 95.75 74 MET A O 1
ATOM 589 N N . ALA A 1 75 ? -7.957 -0.974 3.514 1.00 94.56 75 ALA A N 1
ATOM 590 C CA . ALA A 1 75 ? -8.153 -2.399 3.246 1.00 94.56 75 ALA A CA 1
ATOM 591 C C . ALA A 1 75 ? -8.528 -2.659 1.780 1.00 94.56 75 ALA A C 1
ATOM 593 O O . ALA A 1 75 ? -7.939 -3.525 1.135 1.00 94.56 75 ALA A O 1
ATOM 594 N N . ASP A 1 76 ? -9.455 -1.868 1.238 1.00 93.25 76 ASP A N 1
ATOM 595 C CA . ASP A 1 76 ? -9.889 -1.975 -0.154 1.00 93.25 76 ASP A CA 1
ATOM 596 C C . ASP A 1 76 ? -8.744 -1.633 -1.122 1.00 93.25 76 ASP A C 1
ATOM 598 O O . ASP A 1 76 ? -8.550 -2.323 -2.126 1.00 93.25 76 ASP A O 1
ATOM 602 N N . CYS A 1 77 ? -7.937 -0.619 -0.787 1.00 92.94 77 CYS A N 1
ATOM 603 C CA . CYS A 1 77 ? -6.761 -0.237 -1.569 1.00 92.94 77 CYS A CA 1
ATOM 604 C C . CYS A 1 77 ? -5.696 -1.346 -1.593 1.00 92.94 77 CYS A C 1
ATOM 606 O O . CYS A 1 77 ? -5.167 -1.664 -2.657 1.00 92.94 77 CYS A O 1
ATOM 608 N N . LEU A 1 78 ? -5.405 -1.965 -0.445 1.00 92.06 78 LEU A N 1
ATOM 609 C CA . LEU A 1 78 ? -4.441 -3.064 -0.351 1.00 92.06 78 LEU A CA 1
ATOM 610 C C . LEU A 1 78 ? -4.922 -4.316 -1.085 1.00 92.06 78 LEU A C 1
ATOM 612 O O . LEU A 1 78 ? -4.148 -4.922 -1.819 1.00 92.06 78 LEU A O 1
ATOM 616 N N . LYS A 1 79 ? -6.197 -4.681 -0.933 1.00 88.00 79 LYS A N 1
ATOM 617 C CA . LYS A 1 79 ? -6.756 -5.880 -1.561 1.00 88.00 79 LYS A CA 1
ATOM 618 C C . LYS A 1 79 ? -6.758 -5.799 -3.086 1.00 88.00 79 LYS A C 1
ATOM 620 O O . LYS A 1 79 ? -6.387 -6.764 -3.737 1.00 88.00 79 LYS A O 1
ATOM 625 N N . GLY A 1 80 ? -7.198 -4.674 -3.653 1.00 79.62 80 GLY A N 1
ATOM 626 C CA . GLY A 1 80 ? -7.278 -4.523 -5.107 1.00 79.62 80 GLY A CA 1
ATOM 627 C C . GLY A 1 80 ? -5.911 -4.283 -5.740 1.00 79.62 80 GLY A C 1
ATOM 628 O O . GLY A 1 80 ? -5.485 -5.008 -6.634 1.00 79.62 80 GLY A O 1
ATOM 629 N N . SER A 1 81 ? -5.208 -3.264 -5.257 1.00 69.81 81 SER A N 1
ATOM 630 C CA . SER A 1 81 ? -4.070 -2.713 -5.987 1.00 69.81 81 SER A CA 1
ATOM 631 C C . SER A 1 81 ? -2.762 -3.452 -5.722 1.00 69.81 81 SER A C 1
ATOM 633 O O . SER A 1 81 ? -1.876 -3.481 -6.575 1.00 69.81 81 SER A O 1
ATOM 635 N N . ALA A 1 82 ? -2.615 -4.060 -4.544 1.00 67.44 82 ALA A N 1
ATOM 636 C CA . ALA A 1 82 ? -1.381 -4.748 -4.200 1.00 67.44 82 ALA A CA 1
ATOM 637 C C . ALA A 1 82 ? -1.303 -6.158 -4.820 1.00 67.44 82 ALA A C 1
ATOM 639 O O . ALA A 1 82 ? -0.208 -6.617 -5.142 1.00 67.44 82 ALA A O 1
ATOM 640 N N . GLU A 1 83 ? -2.446 -6.810 -5.077 1.00 71.69 83 GLU A N 1
ATOM 641 C CA . GLU A 1 83 ? -2.504 -8.029 -5.899 1.00 71.69 83 GLU A CA 1
ATOM 642 C C . GLU A 1 83 ? -2.032 -7.756 -7.334 1.00 71.69 83 GLU A C 1
ATOM 644 O O . GLU A 1 83 ? -1.210 -8.503 -7.866 1.00 71.69 83 GLU A O 1
ATOM 649 N N . GLU A 1 84 ? -2.489 -6.657 -7.939 1.00 74.62 84 GLU A N 1
ATOM 650 C CA . GLU A 1 84 ? -2.090 -6.253 -9.291 1.00 74.62 84 GLU A CA 1
ATOM 651 C C . GLU A 1 84 ? -0.587 -5.930 -9.370 1.00 74.62 84 GLU A C 1
ATOM 653 O O . GLU A 1 84 ? 0.110 -6.395 -10.274 1.00 74.62 84 GLU A O 1
ATOM 658 N N . MET A 1 85 ? -0.053 -5.237 -8.360 1.00 74.00 85 MET A N 1
ATOM 659 C CA . MET A 1 85 ? 1.384 -4.969 -8.231 1.00 74.00 85 MET A CA 1
ATOM 660 C C . MET A 1 85 ?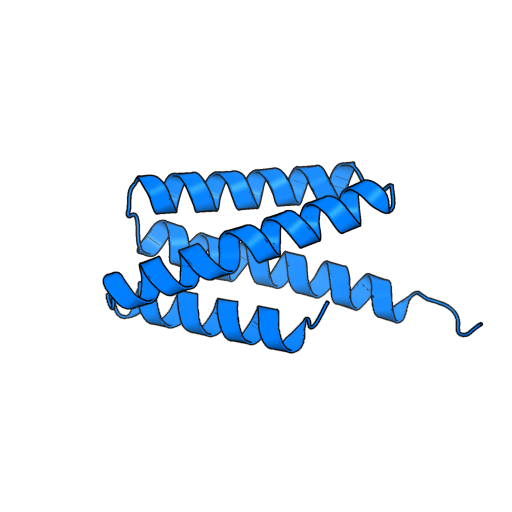 2.232 -6.245 -8.144 1.00 74.00 85 MET A C 1
ATOM 662 O O . MET A 1 85 ? 3.260 -6.345 -8.818 1.00 74.00 85 MET A O 1
ATOM 666 N N . ILE A 1 86 ? 1.817 -7.229 -7.339 1.00 75.25 86 ILE A N 1
ATOM 667 C CA . ILE A 1 86 ? 2.542 -8.500 -7.204 1.00 75.25 86 ILE A CA 1
ATOM 668 C C . ILE A 1 86 ? 2.524 -9.277 -8.524 1.00 75.25 86 ILE A C 1
ATOM 670 O O . ILE A 1 86 ? 3.572 -9.756 -8.960 1.00 75.25 86 ILE A O 1
ATOM 674 N N . LEU A 1 87 ? 1.368 -9.359 -9.189 1.00 75.31 87 LEU A N 1
ATOM 675 C CA . LEU A 1 87 ? 1.240 -10.040 -10.480 1.00 75.31 87 LEU A CA 1
ATOM 676 C C . LEU A 1 87 ? 2.153 -9.421 -11.547 1.00 75.31 87 LEU A C 1
ATOM 678 O O . LEU A 1 87 ? 2.757 -10.146 -12.338 1.00 75.31 87 LEU A O 1
ATOM 682 N N . CYS A 1 88 ? 2.305 -8.095 -11.552 1.00 71.56 88 CYS A N 1
ATOM 683 C CA . CYS A 1 88 ? 3.227 -7.416 -12.460 1.00 71.56 88 CYS A CA 1
ATOM 684 C C . CYS A 1 88 ? 4.695 -7.789 -12.219 1.00 71.56 88 CYS A C 1
ATOM 686 O O . CYS A 1 88 ? 5.438 -7.946 -13.185 1.00 71.56 88 CYS A O 1
ATOM 688 N N . LEU A 1 89 ? 5.119 -7.947 -10.964 1.00 70.88 89 LEU A N 1
ATOM 689 C CA . LEU A 1 89 ? 6.492 -8.351 -10.642 1.00 70.88 89 LEU A CA 1
ATOM 690 C C . LEU A 1 89 ? 6.762 -9.817 -10.994 1.00 70.88 89 LEU A C 1
ATOM 692 O O . LEU A 1 89 ? 7.795 -10.131 -11.581 1.00 70.88 89 LEU A O 1
ATOM 696 N N . GLU A 1 90 ? 5.816 -10.706 -10.682 1.00 72.81 90 GLU A N 1
ATOM 697 C CA . GLU A 1 90 ? 5.909 -12.130 -11.024 1.00 72.81 90 GLU A CA 1
ATOM 698 C C . GLU A 1 90 ? 5.958 -12.337 -12.552 1.00 72.81 90 GLU A C 1
ATOM 700 O O . GLU A 1 90 ? 6.634 -13.244 -13.046 1.00 72.81 90 GLU A O 1
ATOM 705 N N . ALA A 1 91 ? 5.282 -11.483 -13.328 1.00 69.62 91 ALA A N 1
ATOM 706 C CA . ALA A 1 91 ? 5.335 -11.522 -14.788 1.00 69.62 91 ALA A CA 1
ATOM 707 C C . ALA A 1 91 ? 6.714 -11.133 -15.353 1.00 69.62 91 ALA A C 1
ATOM 709 O O . ALA A 1 91 ? 7.134 -11.710 -16.355 1.00 69.62 91 ALA A O 1
ATOM 710 N N . GLU A 1 92 ? 7.432 -10.199 -14.723 1.00 62.50 92 GLU A N 1
ATOM 711 C CA . GLU A 1 92 ? 8.780 -9.804 -15.156 1.00 62.50 92 GLU A CA 1
ATOM 712 C C . GLU A 1 92 ? 9.845 -10.848 -14.800 1.00 62.50 92 GLU A C 1
ATOM 714 O O . GLU A 1 92 ? 10.725 -11.123 -15.619 1.00 62.50 92 GLU A O 1
ATOM 719 N N . GLU A 1 93 ? 9.743 -11.501 -13.636 1.00 59.44 93 GLU A N 1
ATOM 720 C CA . GLU A 1 93 ? 10.664 -12.588 -13.263 1.00 59.44 93 GLU A CA 1
ATOM 721 C C . GLU A 1 93 ? 10.563 -13.790 -14.217 1.00 59.44 93 GLU A C 1
ATOM 723 O O . GLU A 1 93 ? 11.580 -14.388 -14.568 1.00 59.44 93 GLU A O 1
ATOM 728 N N . ASN A 1 94 ? 9.361 -14.100 -14.716 1.00 57.28 94 ASN A N 1
ATOM 729 C CA . ASN A 1 94 ? 9.131 -15.200 -15.661 1.00 57.28 94 ASN A CA 1
ATOM 730 C C . ASN A 1 94 ? 9.492 -14.869 -17.125 1.00 57.28 94 ASN A C 1
ATOM 732 O O . ASN A 1 94 ? 9.468 -15.761 -17.975 1.00 57.28 94 ASN A O 1
ATOM 736 N N . GLN A 1 95 ? 9.808 -13.610 -17.444 1.00 52.12 95 GLN A N 1
ATOM 737 C CA . GLN A 1 95 ? 10.194 -13.177 -18.795 1.00 52.12 95 GLN A CA 1
ATOM 738 C C . GLN A 1 95 ? 11.708 -13.030 -18.988 1.00 52.12 95 GLN A C 1
ATOM 740 O O . GLN A 1 95 ? 12.151 -12.787 -20.112 1.00 52.12 95 GLN A O 1
ATOM 745 N N . SER A 1 96 ? 12.515 -13.201 -17.938 1.00 47.00 96 SER A N 1
ATOM 746 C CA . SER A 1 96 ? 13.973 -13.188 -18.063 1.00 47.00 96 SER A CA 1
ATOM 747 C C . SER A 1 96 ? 14.445 -14.493 -18.726 1.00 47.00 96 SER A C 1
ATOM 749 O O . SER A 1 96 ? 14.289 -15.559 -18.126 1.00 47.00 96 SER A O 1
ATOM 751 N N . PRO A 1 97 ? 15.011 -14.468 -19.951 1.00 47.34 97 PRO A N 1
ATOM 752 C CA . PRO A 1 97 ? 15.635 -15.656 -20.504 1.00 47.34 97 PRO A CA 1
ATOM 753 C C . PRO A 1 97 ? 16.869 -15.967 -19.660 1.00 47.34 97 PRO A C 1
ATOM 755 O O . PRO A 1 97 ? 17.716 -15.092 -19.458 1.00 47.34 97 PRO A O 1
ATOM 758 N N . GLU A 1 98 ? 16.952 -17.206 -19.175 1.00 47.91 98 GLU A N 1
ATOM 759 C CA . GLU A 1 98 ? 18.159 -17.781 -18.584 1.00 47.91 98 GLU A CA 1
ATOM 760 C C . GLU A 1 98 ? 19.388 -17.342 -19.402 1.00 47.91 98 GLU A C 1
ATOM 762 O O . GLU A 1 98 ? 19.454 -17.567 -20.615 1.00 47.91 98 GLU A O 1
ATOM 767 N N . LYS A 1 99 ? 20.325 -16.647 -18.749 1.00 40.56 99 LYS A N 1
ATOM 768 C CA . LYS A 1 99 ? 21.640 -16.327 -19.314 1.00 40.56 99 LYS A CA 1
ATOM 769 C C . LYS A 1 99 ? 22.619 -17.456 -19.049 1.00 40.56 99 LYS A C 1
ATOM 771 O O . LYS A 1 99 ? 22.648 -17.926 -17.891 1.00 40.56 99 LYS A O 1
#

Sequence (99 aa):
MDTVKLRTDIEHATECLYQNRGQDGLEAVRNLLPQFQEMIQAIYAGADSARALEFLEVLKTLIENYQAQDMLGMADCLKGSAEEMILCLEAEENQSPEK

pLDDT: mean 85.38, std 12.68, range [40.56, 97.31]